Protein AF-A0A087TZX8-F1 (afdb_monomer_lite)

Sequence (81 aa):
MKNFFYCALCNHPSVDFTSHHQHMKLVHKMQTYVCRYCTYCTFNPNRLRIHVKQRHLQELERPHLQCSVCLVYVHDKDNLT

Secondary structure (DSSP, 8-state):
---PEEPTTT--EESSHHHHHHHHHHTS----EE-SSSS-EES-HHHHHHHHHHHH-TTSS------TTT-----SS----

pLDDT: mean 76.78, std 17.85, range [36.0, 96.0]

Organism: Stegodyphus mimosarum (NCBI:txid407821)

InterPro domains:
  IPR013087 Zinc finger C2H2-type [SM00355] (5-28)
  IPR013087 Zinc finger C2H2-type [SM00355] (33-56)

Structure (mmCIF, N/CA/C/O backbone):
data_AF-A0A087TZX8-F1
#
_entry.id   AF-A0A087TZX8-F1
#
loop_
_atom_site.group_PDB
_atom_site.id
_atom_site.type_symbol
_atom_site.label_atom_id
_atom_site.label_alt_id
_atom_site.label_comp_id
_atom_site.label_asym_id
_atom_site.label_entity_id
_atom_site.label_seq_id
_atom_site.pdbx_PDB_ins_code
_atom_site.Cartn_x
_atom_site.Cartn_y
_atom_site.Cartn_z
_atom_site.occupancy
_atom_site.B_iso_or_equiv
_atom_site.auth_seq_id
_atom_site.auth_comp_id
_atom_site.auth_asym_id
_atom_site.auth_atom_id
_atom_site.pdbx_PDB_model_num
ATOM 1 N N . MET A 1 1 ? -2.913 5.989 -30.650 1.00 54.47 1 MET A N 1
ATOM 2 C CA . MET A 1 1 ? -1.599 6.230 -30.011 1.00 54.47 1 MET A CA 1
ATOM 3 C C . MET A 1 1 ? -1.578 5.447 -28.709 1.00 54.47 1 MET A C 1
ATOM 5 O O . MET A 1 1 ? -2.510 5.599 -27.932 1.00 54.47 1 MET A O 1
ATOM 9 N N . LYS A 1 2 ? -0.612 4.543 -28.504 1.00 65.38 2 LYS A N 1
ATOM 10 C CA . LYS A 1 2 ? -0.463 3.848 -27.215 1.00 65.38 2 LYS A CA 1
ATOM 11 C C . LYS A 1 2 ? 0.211 4.816 -26.248 1.00 65.38 2 LYS A C 1
ATOM 13 O O . LYS A 1 2 ? 1.320 5.258 -26.530 1.00 65.38 2 LYS A O 1
ATOM 18 N N . ASN A 1 3 ? -0.479 5.179 -25.173 1.00 81.56 3 ASN A N 1
ATOM 19 C CA . ASN A 1 3 ? 0.066 6.062 -24.151 1.00 81.56 3 ASN A CA 1
ATOM 20 C C . ASN A 1 3 ? 0.765 5.195 -23.100 1.00 81.56 3 ASN A C 1
ATOM 22 O O . ASN A 1 3 ? 0.115 4.363 -22.472 1.00 81.56 3 ASN A O 1
ATOM 26 N N . PHE A 1 4 ? 2.081 5.343 -22.963 1.00 91.69 4 PHE A N 1
ATOM 27 C CA . PHE A 1 4 ? 2.872 4.597 -21.986 1.00 91.69 4 PHE A CA 1
ATOM 28 C C . PHE A 1 4 ? 2.991 5.385 -20.679 1.00 91.69 4 PHE A C 1
ATOM 30 O O . PHE A 1 4 ? 3.068 6.613 -20.685 1.00 91.69 4 PHE A O 1
ATOM 37 N N . PHE A 1 5 ? 3.057 4.670 -19.559 1.00 91.88 5 PHE A N 1
ATOM 38 C CA . PHE A 1 5 ? 3.434 5.229 -18.263 1.00 91.88 5 PHE A CA 1
ATOM 39 C C . PHE A 1 5 ? 4.948 5.107 -18.101 1.00 91.88 5 PHE A C 1
ATOM 41 O O . PHE A 1 5 ? 5.482 4.002 -18.169 1.00 91.88 5 PHE A O 1
ATOM 48 N N . TYR A 1 6 ? 5.640 6.223 -17.889 1.00 93.69 6 TYR A N 1
ATOM 49 C CA . TYR A 1 6 ? 7.088 6.232 -17.683 1.00 93.69 6 TYR A CA 1
ATOM 50 C C . TYR A 1 6 ? 7.412 6.397 -16.201 1.00 93.69 6 TYR A C 1
ATOM 52 O O . TYR A 1 6 ? 6.911 7.310 -15.544 1.00 93.69 6 TYR A O 1
ATOM 60 N N . CYS A 1 7 ? 8.271 5.521 -15.680 1.00 91.62 7 CYS A N 1
ATOM 61 C CA . CYS A 1 7 ? 8.749 5.622 -14.307 1.00 91.62 7 CYS A CA 1
ATOM 62 C C . CYS A 1 7 ? 9.627 6.869 -14.123 1.00 91.62 7 CYS A C 1
ATOM 64 O O . CYS A 1 7 ? 10.645 7.020 -14.792 1.00 91.62 7 CYS A O 1
ATOM 66 N N . ALA A 1 8 ? 9.307 7.724 -13.153 1.00 90.19 8 ALA A N 1
ATOM 67 C CA . ALA A 1 8 ? 10.083 8.937 -12.880 1.00 90.19 8 ALA A CA 1
ATOM 68 C C . ALA A 1 8 ? 11.499 8.673 -12.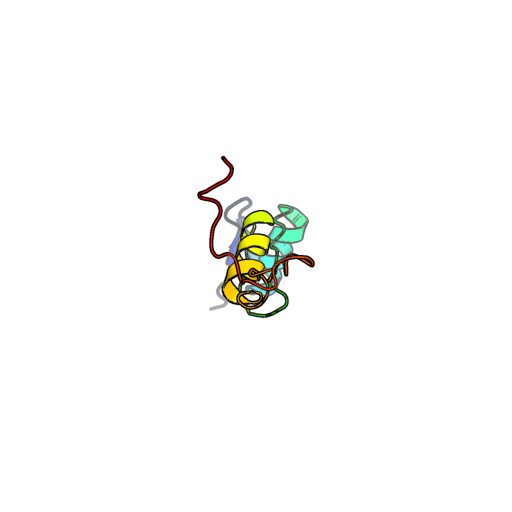319 1.00 90.19 8 ALA A C 1
ATOM 70 O O . ALA A 1 8 ? 12.338 9.567 -12.338 1.00 90.19 8 ALA A O 1
ATOM 71 N N . LEU A 1 9 ? 11.769 7.467 -11.804 1.00 91.50 9 LEU A N 1
ATOM 72 C CA . LEU A 1 9 ? 13.049 7.122 -11.169 1.00 91.50 9 LEU A CA 1
ATOM 73 C C . LEU A 1 9 ? 14.062 6.509 -12.143 1.00 91.50 9 LEU A C 1
ATOM 75 O O . LEU A 1 9 ? 15.264 6.641 -11.933 1.00 91.50 9 LEU A O 1
ATOM 79 N N . CYS A 1 10 ? 13.596 5.806 -13.178 1.00 94.12 10 CYS A N 1
ATOM 80 C CA . CYS A 1 10 ? 14.472 5.104 -14.125 1.00 94.12 10 CYS A CA 1
ATOM 81 C C . CYS A 1 10 ? 14.002 5.156 -15.587 1.00 94.12 10 CYS A C 1
ATOM 83 O O . CYS A 1 10 ? 14.584 4.497 -16.444 1.00 94.12 10 CYS A O 1
ATOM 85 N N . ASN A 1 11 ? 12.944 5.916 -15.880 1.00 94.69 11 ASN A N 1
ATOM 86 C CA . ASN A 1 11 ? 12.362 6.100 -17.210 1.00 94.69 11 ASN A CA 1
ATOM 87 C C . ASN A 1 11 ? 11.881 4.807 -17.900 1.00 94.69 11 ASN A C 1
ATOM 89 O O . ASN A 1 11 ? 11.690 4.778 -19.116 1.00 94.69 11 ASN A O 1
ATOM 93 N N . HIS A 1 12 ? 11.667 3.729 -17.135 1.00 94.31 12 HIS A N 1
ATOM 94 C CA . HIS A 1 12 ? 11.150 2.468 -17.660 1.00 94.31 12 HIS A CA 1
ATOM 95 C C . HIS A 1 12 ? 9.711 2.639 -18.185 1.00 94.31 12 HIS A C 1
ATOM 97 O O . HIS A 1 12 ? 8.866 3.160 -17.446 1.00 94.31 12 HIS A O 1
ATOM 103 N N . PRO A 1 13 ? 9.411 2.209 -19.427 1.00 96.00 13 PRO A N 1
ATOM 104 C CA . PRO A 1 13 ? 8.075 2.312 -19.998 1.00 96.00 13 PRO A CA 1
ATOM 105 C C . PRO A 1 13 ? 7.160 1.180 -19.516 1.00 96.00 13 PRO A C 1
ATOM 107 O O . PRO A 1 13 ? 7.573 0.036 -19.356 1.00 96.00 13 PRO A O 1
ATOM 110 N N . SER A 1 14 ? 5.881 1.488 -19.332 1.00 95.50 14 SER A N 1
ATOM 111 C CA . SER A 1 14 ? 4.828 0.546 -18.951 1.00 95.50 14 SER A CA 1
ATOM 112 C C . SER A 1 14 ? 3.596 0.733 -19.825 1.00 95.50 14 SER A C 1
ATOM 114 O O . SER A 1 14 ? 3.211 1.862 -20.129 1.00 95.50 14 SER A O 1
ATOM 116 N N . VAL A 1 15 ? 2.997 -0.378 -20.258 1.00 94.31 15 VAL A N 1
ATOM 117 C CA . VAL A 1 15 ? 1.853 -0.379 -21.188 1.00 94.31 15 VAL A CA 1
ATOM 118 C C . VAL A 1 15 ? 0.544 0.014 -20.509 1.00 94.31 15 VAL A C 1
ATOM 120 O O . VAL A 1 15 ? -0.366 0.489 -21.182 1.00 94.31 15 VAL A O 1
ATOM 123 N N . ASP A 1 16 ? 0.453 -0.170 -19.192 1.00 90.81 16 ASP A N 1
ATOM 124 C CA . ASP A 1 16 ? -0.699 0.188 -18.378 1.00 90.81 16 ASP A CA 1
ATOM 125 C C . ASP A 1 16 ? -0.289 0.538 -16.934 1.00 90.81 16 ASP A C 1
ATOM 127 O O . ASP A 1 16 ? 0.881 0.470 -16.538 1.00 90.81 16 ASP A O 1
ATOM 131 N N . PHE A 1 17 ? -1.272 0.953 -16.133 1.00 86.69 17 PHE A N 1
ATOM 132 C CA . PHE A 1 17 ? -1.057 1.287 -14.726 1.00 86.69 17 PHE A CA 1
ATOM 133 C C . PHE A 1 17 ? -0.618 0.067 -13.903 1.00 86.69 17 PHE A C 1
ATOM 135 O O . PHE A 1 17 ? 0.201 0.201 -12.995 1.00 86.69 17 PHE A O 1
ATOM 142 N N . THR A 1 18 ? -1.131 -1.124 -14.220 1.00 88.94 18 THR A N 1
ATOM 143 C CA . THR A 1 18 ? -0.829 -2.363 -13.493 1.00 88.94 18 THR A CA 1
ATOM 144 C C . THR A 1 18 ? 0.643 -2.738 -13.631 1.00 88.94 18 THR A C 1
ATOM 146 O O . THR A 1 18 ? 1.310 -2.972 -12.619 1.00 88.94 18 THR A O 1
ATOM 149 N N . SER A 1 19 ? 1.177 -2.722 -14.857 1.00 92.12 19 SER A N 1
ATOM 150 C CA . SER A 1 19 ? 2.586 -3.005 -15.122 1.00 92.12 19 SER A CA 1
ATOM 151 C C . SER A 1 19 ? 3.484 -1.944 -14.488 1.00 92.12 19 SER A C 1
ATOM 153 O O . SER A 1 19 ? 4.501 -2.287 -13.884 1.00 92.12 19 SER A O 1
ATOM 155 N N . HIS A 1 20 ? 3.074 -0.671 -14.532 1.00 92.12 20 HIS A N 1
ATOM 156 C CA . HIS A 1 20 ? 3.802 0.415 -13.876 1.00 92.12 20 HIS A CA 1
ATOM 157 C C . HIS A 1 20 ? 3.849 0.226 -12.353 1.00 92.12 20 HIS A C 1
ATOM 159 O O . HIS A 1 20 ? 4.912 0.291 -11.739 1.00 92.12 20 HIS A O 1
ATOM 165 N N . HIS A 1 21 ? 2.713 -0.070 -11.718 1.00 87.56 21 HIS A N 1
ATOM 166 C CA . HIS A 1 21 ? 2.635 -0.289 -10.271 1.00 87.56 21 HIS A CA 1
ATOM 167 C C . HIS A 1 21 ? 3.461 -1.502 -9.831 1.00 87.56 21 HIS A C 1
ATOM 169 O O . HIS A 1 21 ? 4.133 -1.464 -8.798 1.00 87.56 21 HIS A O 1
ATOM 175 N N . GLN A 1 22 ? 3.441 -2.579 -10.617 1.00 89.25 22 GLN A N 1
ATOM 176 C CA . GLN A 1 22 ? 4.270 -3.758 -10.376 1.00 89.25 22 GLN A CA 1
ATOM 177 C C . GLN A 1 22 ? 5.763 -3.444 -10.528 1.00 89.25 22 GLN A C 1
ATOM 179 O O . GLN A 1 22 ? 6.554 -3.861 -9.680 1.00 89.25 22 GLN A O 1
ATOM 184 N N . HIS A 1 23 ? 6.147 -2.661 -11.539 1.00 92.94 23 HIS A N 1
ATOM 185 C CA . HIS A 1 23 ? 7.512 -2.162 -11.700 1.00 92.94 23 HIS A CA 1
ATOM 186 C C . HIS A 1 23 ? 7.973 -1.381 -10.458 1.00 92.94 23 HIS A C 1
ATOM 188 O O . HIS A 1 23 ? 9.022 -1.695 -9.892 1.00 92.94 23 HIS A O 1
ATOM 194 N N . MET A 1 24 ? 7.159 -0.444 -9.956 1.00 89.75 24 MET A N 1
ATOM 195 C CA . MET A 1 24 ? 7.490 0.318 -8.744 1.00 89.75 24 MET A CA 1
ATOM 196 C C . MET A 1 24 ? 7.662 -0.589 -7.513 1.00 89.75 24 MET A C 1
ATOM 198 O O . MET A 1 24 ? 8.563 -0.371 -6.700 1.00 89.75 24 MET A O 1
ATOM 202 N N . LYS A 1 25 ? 6.841 -1.641 -7.384 1.00 87.19 25 LYS A N 1
ATOM 203 C CA . LYS A 1 25 ? 6.947 -2.626 -6.295 1.00 87.19 25 LYS A CA 1
ATOM 204 C C . LYS A 1 25 ? 8.214 -3.478 -6.377 1.00 87.19 25 LYS A C 1
ATOM 206 O O . LYS A 1 25 ? 8.861 -3.674 -5.354 1.00 87.19 25 LYS A O 1
ATOM 211 N N . LEU A 1 26 ? 8.552 -4.006 -7.555 1.00 89.31 26 LEU A N 1
ATOM 212 C CA . LEU A 1 26 ? 9.643 -4.975 -7.716 1.00 89.31 26 LEU A CA 1
ATOM 213 C C . LEU A 1 26 ? 11.013 -4.305 -7.853 1.00 89.31 26 LEU A C 1
ATOM 215 O O . LEU A 1 26 ? 11.968 -4.724 -7.204 1.00 89.31 26 LEU A O 1
ATOM 219 N N . VAL A 1 27 ? 11.103 -3.255 -8.671 1.00 91.75 27 VAL A N 1
ATOM 220 C CA . VAL A 1 27 ? 12.372 -2.584 -8.994 1.00 91.75 27 VAL A CA 1
ATOM 221 C C . VAL A 1 27 ? 12.716 -1.541 -7.938 1.00 91.75 27 VAL A C 1
ATOM 223 O O . VAL A 1 27 ? 13.835 -1.506 -7.434 1.00 91.75 27 VAL A O 1
ATOM 226 N N . HIS A 1 28 ? 11.737 -0.722 -7.551 1.00 88.19 28 HIS A N 1
ATOM 227 C CA . HIS A 1 28 ? 11.944 0.370 -6.596 1.00 88.19 28 HIS A CA 1
ATOM 228 C C . HIS A 1 28 ? 11.548 0.014 -5.160 1.00 88.19 28 HIS A C 1
ATOM 230 O O . HIS A 1 28 ? 11.614 0.871 -4.280 1.00 88.19 28 HIS A O 1
ATOM 236 N N . LYS A 1 29 ? 11.145 -1.241 -4.904 1.00 82.75 29 LYS A N 1
ATOM 237 C CA . LYS A 1 29 ? 10.715 -1.734 -3.583 1.00 82.75 29 LYS A CA 1
ATOM 238 C C . LYS A 1 29 ? 9.637 -0.848 -2.935 1.00 82.75 29 LYS A C 1
ATOM 240 O O . LYS A 1 29 ? 9.521 -0.819 -1.709 1.00 82.75 29 LYS A O 1
ATOM 245 N N . MET A 1 30 ? 8.833 -0.132 -3.736 1.00 81.19 30 MET A N 1
ATOM 246 C CA . MET A 1 30 ? 7.752 0.712 -3.226 1.00 81.19 30 MET A CA 1
ATOM 247 C C . MET A 1 30 ? 6.613 -0.171 -2.727 1.00 81.19 30 MET A C 1
ATOM 249 O O . MET A 1 30 ? 5.747 -0.609 -3.485 1.00 81.19 30 MET A O 1
ATOM 253 N N . GLN A 1 31 ? 6.613 -0.435 -1.424 1.00 74.00 31 GLN A N 1
ATOM 254 C CA . GLN A 1 31 ? 5.522 -1.140 -0.772 1.00 74.00 31 GLN A CA 1
ATOM 255 C C . GLN A 1 31 ? 4.353 -0.180 -0.547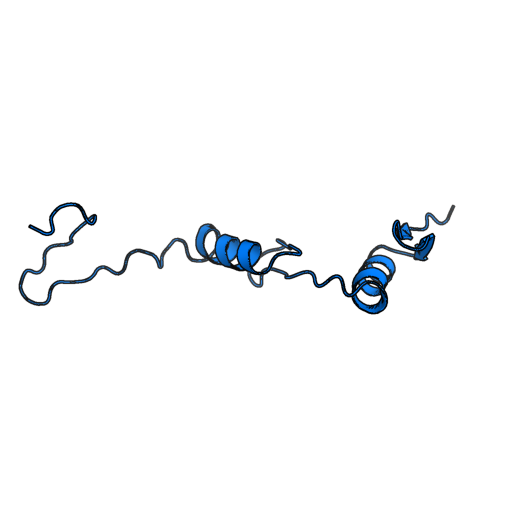 1.00 74.00 31 GLN A C 1
ATOM 257 O O . GLN A 1 31 ? 4.440 0.787 0.206 1.00 74.00 31 GLN A O 1
ATOM 262 N N . THR A 1 32 ? 3.240 -0.458 -1.219 1.00 82.81 32 THR A N 1
ATOM 263 C CA . THR A 1 32 ? 1.954 0.191 -0.959 1.00 82.81 32 THR A CA 1
ATOM 264 C C . THR A 1 32 ? 1.128 -0.696 -0.041 1.00 82.81 32 THR A C 1
ATOM 266 O O . THR A 1 32 ? 0.812 -1.830 -0.403 1.00 82.81 32 THR A O 1
ATOM 269 N N . TYR A 1 33 ? 0.742 -0.166 1.110 1.00 83.19 33 TYR A N 1
ATOM 270 C CA . TYR A 1 33 ? -0.181 -0.779 2.049 1.00 83.19 33 TYR A CA 1
ATOM 271 C C . TYR A 1 33 ? -1.612 -0.406 1.662 1.00 83.19 33 TYR A C 1
ATOM 273 O O . TYR A 1 33 ? -1.935 0.775 1.524 1.00 83.19 33 TYR A O 1
ATOM 281 N N . VAL A 1 34 ? -2.467 -1.409 1.478 1.00 85.19 34 VAL A N 1
ATOM 282 C CA . VAL A 1 34 ? -3.864 -1.233 1.062 1.00 85.19 34 VAL A CA 1
ATOM 283 C C . VAL A 1 34 ? -4.778 -1.568 2.232 1.00 85.19 34 VAL A C 1
ATOM 285 O O . VAL A 1 34 ? -4.537 -2.528 2.965 1.00 85.19 34 VAL A O 1
ATOM 288 N N . CYS A 1 35 ? -5.815 -0.762 2.433 1.00 89.19 35 CYS A N 1
ATOM 289 C CA . CYS A 1 35 ? -6.842 -1.052 3.415 1.00 89.19 35 CYS A CA 1
ATOM 290 C C . CYS A 1 35 ? -7.640 -2.288 3.013 1.00 89.19 35 CYS A C 1
ATOM 292 O O . CYS A 1 35 ? -8.059 -2.428 1.872 1.00 89.19 35 CYS A O 1
ATOM 294 N N . ARG A 1 36 ? -7.899 -3.175 3.977 1.00 89.44 36 ARG A N 1
ATOM 295 C CA . ARG A 1 36 ? -8.727 -4.366 3.746 1.00 89.44 36 ARG A CA 1
ATOM 296 C C . ARG A 1 36 ? -10.229 -4.074 3.652 1.00 89.44 36 ARG A C 1
ATOM 298 O O . ARG A 1 36 ? -10.981 -4.953 3.262 1.00 89.44 36 ARG A O 1
ATOM 305 N N . TYR A 1 37 ? -10.659 -2.879 4.057 1.00 87.06 37 TYR A N 1
ATOM 306 C CA . TYR A 1 37 ? -12.073 -2.509 4.186 1.00 87.06 37 TYR A CA 1
ATOM 307 C C . TYR A 1 37 ? -12.547 -1.515 3.119 1.00 87.06 37 TYR A C 1
ATOM 309 O O . TYR A 1 37 ? -13.746 -1.351 2.923 1.00 87.06 37 TYR A O 1
ATOM 317 N N . CYS A 1 38 ? -11.630 -0.824 2.439 1.00 88.69 38 CYS A N 1
ATOM 318 C CA . CYS A 1 38 ? -11.961 0.119 1.374 1.00 88.69 38 CYS A CA 1
ATOM 319 C C . CYS A 1 38 ? -10.784 0.301 0.406 1.00 88.69 38 CYS A C 1
ATOM 321 O O . CYS A 1 38 ? -9.716 -0.276 0.585 1.00 88.69 38 CYS A O 1
ATOM 323 N N . THR A 1 39 ? -10.953 1.156 -0.600 1.00 86.31 39 THR A N 1
ATOM 324 C CA . THR A 1 39 ? -9.957 1.410 -1.653 1.00 86.31 39 THR A CA 1
ATOM 325 C C . THR A 1 39 ? -8.790 2.313 -1.226 1.00 86.31 39 THR A C 1
ATOM 327 O O . THR A 1 39 ? -7.963 2.682 -2.058 1.00 86.31 39 THR A O 1
ATOM 330 N N . TYR A 1 40 ? -8.680 2.678 0.058 1.00 86.69 40 TYR A N 1
ATOM 331 C CA . TYR A 1 40 ? -7.579 3.508 0.551 1.00 86.69 40 TYR A CA 1
ATOM 332 C C . TYR A 1 40 ? -6.239 2.762 0.487 1.00 86.69 40 TYR A C 1
ATOM 334 O O . TYR A 1 40 ? -6.106 1.654 1.008 1.00 86.69 40 TYR A O 1
ATOM 342 N N . CYS A 1 41 ? -5.211 3.400 -0.075 1.00 84.81 41 CYS A N 1
ATOM 343 C CA . CYS A 1 41 ? -3.844 2.886 -0.097 1.00 84.81 41 CYS A CA 1
ATOM 344 C C . CYS A 1 41 ? -2.829 3.962 0.305 1.00 84.81 41 CYS A C 1
ATOM 346 O O . CYS A 1 41 ? -3.021 5.152 0.057 1.00 84.81 41 CYS A O 1
ATOM 348 N N . THR A 1 42 ? -1.718 3.553 0.912 1.00 86.50 42 THR A N 1
ATOM 349 C CA . THR A 1 42 ? -0.648 4.460 1.339 1.00 86.50 42 THR A CA 1
ATOM 350 C C . THR A 1 42 ? 0.705 3.754 1.353 1.00 86.50 42 THR A C 1
ATOM 352 O O . THR A 1 42 ? 0.778 2.544 1.525 1.00 86.50 42 THR A O 1
ATOM 355 N N . PHE A 1 43 ? 1.799 4.495 1.197 1.00 83.38 43 PHE A N 1
ATOM 356 C CA . PHE A 1 43 ? 3.158 3.962 1.359 1.00 83.38 43 PHE A CA 1
ATOM 357 C C . PHE A 1 43 ? 3.586 3.867 2.834 1.00 83.38 43 PHE A C 1
ATOM 359 O O . PHE A 1 43 ? 4.612 3.271 3.143 1.00 83.38 43 PHE A O 1
ATOM 366 N N . ASN A 1 44 ? 2.821 4.465 3.757 1.00 84.81 44 ASN A N 1
ATOM 367 C CA . ASN A 1 44 ? 3.166 4.508 5.173 1.00 84.81 44 ASN A CA 1
ATOM 368 C C . ASN A 1 44 ? 2.267 3.554 5.985 1.00 84.81 44 ASN A C 1
ATOM 370 O O . ASN A 1 44 ? 1.068 3.822 6.121 1.00 84.81 44 ASN A O 1
ATOM 374 N N . PRO A 1 45 ? 2.820 2.492 6.597 1.00 85.75 45 PRO A N 1
ATOM 375 C CA . PRO A 1 45 ? 2.027 1.531 7.363 1.00 85.75 45 PRO A CA 1
ATOM 376 C C . PRO A 1 45 ? 1.325 2.178 8.566 1.00 85.75 45 PRO A C 1
ATOM 378 O O . PRO A 1 45 ? 0.199 1.804 8.897 1.00 85.75 45 PRO A O 1
ATOM 381 N N . ASN A 1 46 ? 1.927 3.204 9.183 1.00 89.25 46 ASN A N 1
ATOM 382 C CA . ASN A 1 46 ? 1.306 3.917 10.300 1.00 89.25 46 ASN A CA 1
ATOM 383 C C . ASN A 1 46 ? 0.062 4.699 9.852 1.00 89.25 46 ASN A C 1
ATOM 385 O O . ASN A 1 46 ? -0.956 4.704 10.544 1.00 89.25 46 ASN A O 1
ATOM 389 N N . ARG A 1 47 ? 0.104 5.299 8.654 1.00 90.88 47 ARG A N 1
ATOM 390 C CA . ARG A 1 47 ? -1.071 5.969 8.075 1.00 90.88 47 ARG A CA 1
ATOM 391 C C . ARG A 1 47 ? -2.186 4.978 7.777 1.00 90.88 47 ARG A C 1
ATOM 393 O O . ARG A 1 47 ? -3.341 5.299 8.036 1.00 90.88 47 ARG A O 1
ATOM 400 N N . LEU A 1 48 ? -1.857 3.771 7.309 1.00 92.50 48 LEU A N 1
ATOM 401 C CA . LEU A 1 48 ? -2.872 2.740 7.113 1.00 92.50 48 LEU A CA 1
ATOM 402 C C . LEU A 1 48 ? -3.508 2.319 8.446 1.00 92.50 48 LEU A C 1
ATOM 404 O O . LEU A 1 48 ? -4.728 2.202 8.532 1.00 92.50 48 LEU A O 1
ATOM 408 N N . ARG A 1 49 ? -2.702 2.136 9.499 1.00 90.00 49 ARG A N 1
ATOM 409 C CA . ARG A 1 49 ? -3.199 1.775 10.834 1.00 90.00 49 ARG A CA 1
ATOM 410 C C . ARG A 1 49 ? -4.162 2.826 11.389 1.00 90.00 49 ARG A C 1
ATOM 412 O O . ARG A 1 49 ? -5.235 2.468 11.867 1.00 90.00 49 ARG A O 1
ATOM 419 N N . ILE A 1 50 ? -3.795 4.105 11.299 1.00 91.00 50 ILE A N 1
ATOM 420 C CA . ILE A 1 50 ? -4.645 5.223 11.738 1.00 91.00 50 ILE A CA 1
ATOM 421 C C . ILE A 1 50 ? -5.925 5.288 10.901 1.00 91.00 50 ILE A C 1
ATOM 423 O O . ILE A 1 50 ? -7.009 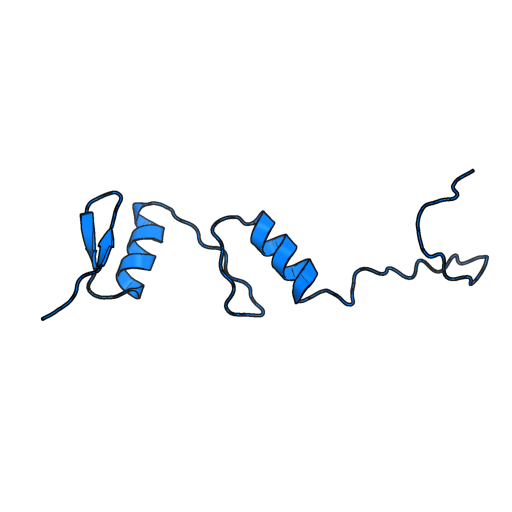5.393 11.466 1.00 91.00 50 ILE A O 1
ATOM 427 N N . HIS A 1 51 ? -5.817 5.157 9.575 1.00 93.00 51 HIS A N 1
ATOM 428 C CA . HIS A 1 51 ? -6.974 5.106 8.683 1.00 93.00 51 HIS A CA 1
ATOM 429 C C . HIS A 1 51 ? -7.959 4.005 9.100 1.00 93.00 51 HIS A C 1
ATOM 431 O O . HIS A 1 51 ? -9.148 4.275 9.241 1.00 93.00 51 HIS A O 1
ATOM 437 N N . VAL A 1 52 ? -7.466 2.783 9.344 1.00 90.44 52 VAL A N 1
ATOM 438 C CA . VAL A 1 52 ? -8.307 1.660 9.781 1.00 90.44 52 VAL A CA 1
ATOM 439 C C . VAL A 1 52 ? -8.990 1.962 11.109 1.00 90.44 52 VAL A C 1
ATOM 441 O O . VAL A 1 52 ? -10.199 1.778 11.211 1.00 90.44 52 VAL A O 1
ATOM 444 N N . LYS A 1 53 ? -8.256 2.494 12.092 1.00 87.44 53 LYS A N 1
ATOM 445 C CA . LYS A 1 53 ? -8.835 2.888 13.381 1.00 87.44 53 LYS A CA 1
ATOM 446 C C . LYS A 1 53 ? -9.958 3.914 13.235 1.00 87.44 53 LYS A C 1
ATOM 448 O O . LYS A 1 53 ? -11.057 3.695 13.722 1.00 87.44 53 LYS A O 1
ATOM 453 N N . GLN A 1 54 ? -9.691 5.011 12.533 1.00 86.19 54 GLN A N 1
ATOM 454 C CA . GLN A 1 54 ? -10.606 6.151 12.466 1.00 86.19 54 GLN A CA 1
ATOM 455 C C . GLN A 1 54 ? -11.818 5.914 11.566 1.00 86.19 54 GLN A C 1
ATOM 457 O O . GLN A 1 54 ? -12.877 6.476 11.820 1.00 86.19 54 GLN A O 1
ATOM 462 N N . ARG A 1 55 ? -11.657 5.149 10.481 1.00 86.56 55 ARG A N 1
ATOM 463 C CA . ARG A 1 55 ? -12.693 4.998 9.448 1.00 86.56 55 ARG A CA 1
ATOM 464 C C . ARG A 1 55 ? -13.438 3.672 9.509 1.00 86.56 55 ARG A C 1
ATOM 466 O O . ARG A 1 55 ? -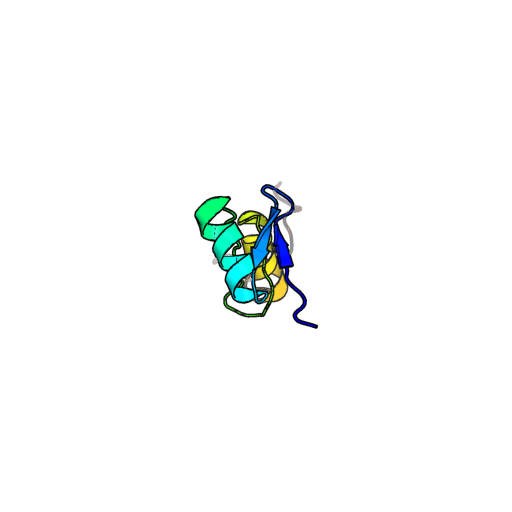14.553 3.619 9.013 1.00 86.56 55 ARG A O 1
ATOM 473 N N . HIS A 1 56 ? -12.839 2.635 10.100 1.00 87.44 56 HIS A N 1
ATOM 474 C CA . HIS A 1 56 ? -13.396 1.275 10.100 1.00 87.44 56 HIS A CA 1
ATOM 475 C C . HIS A 1 56 ? -13.549 0.664 11.497 1.00 87.44 56 HIS A C 1
ATOM 477 O O . HIS A 1 56 ? -14.203 -0.362 11.625 1.00 87.44 56 HIS A O 1
ATOM 483 N N . LEU A 1 57 ? -12.959 1.262 12.541 1.00 78.88 57 LEU A N 1
ATOM 484 C CA . LEU A 1 57 ? -13.051 0.788 13.933 1.00 78.88 57 LEU A CA 1
ATOM 485 C C . LEU A 1 57 ? -13.630 1.853 14.880 1.00 78.88 57 LEU A C 1
ATOM 487 O O . LEU A 1 57 ? -13.400 1.786 16.086 1.00 78.88 57 LEU A O 1
ATOM 491 N N . GLN A 1 58 ? -14.372 2.833 14.351 1.00 63.31 58 GLN A N 1
ATOM 492 C CA . GLN A 1 58 ? -14.877 3.987 15.109 1.00 63.31 58 GLN A CA 1
ATOM 493 C C . GLN A 1 58 ? -15.791 3.594 16.293 1.00 63.31 58 GLN A C 1
ATOM 495 O O . GLN A 1 58 ? -15.935 4.372 17.229 1.00 63.31 58 GLN A O 1
ATOM 500 N N . GLU A 1 59 ? -16.324 2.369 16.311 1.00 55.00 59 GLU A N 1
ATOM 501 C CA . GLU A 1 59 ? -17.153 1.836 17.405 1.00 55.00 59 GLU A CA 1
ATOM 502 C C . GLU A 1 59 ? -16.370 1.098 18.511 1.00 55.00 59 GLU A C 1
ATOM 504 O O . GLU A 1 59 ? -16.957 0.708 19.515 1.00 55.00 59 GLU A O 1
ATOM 509 N N . LEU A 1 60 ? -15.050 0.902 18.378 1.00 53.34 60 LEU A N 1
ATOM 510 C CA . LEU A 1 60 ? -14.262 0.088 19.323 1.00 53.34 60 LEU A CA 1
ATOM 511 C C . LEU A 1 60 ? -13.394 0.893 20.303 1.00 53.34 60 LEU A C 1
ATOM 513 O O . LEU A 1 60 ? -12.765 0.303 21.179 1.00 53.34 60 LEU A O 1
ATOM 517 N N . GLU A 1 61 ? -13.353 2.226 20.205 1.00 48.62 61 GLU A N 1
ATOM 518 C CA . GLU A 1 61 ? -12.552 3.079 21.104 1.00 48.62 61 GLU A CA 1
ATOM 519 C C . GLU A 1 61 ? -13.381 3.790 22.182 1.00 48.62 61 GLU A C 1
ATOM 521 O O . GLU A 1 61 ? -13.088 4.913 22.587 1.00 48.62 61 GLU A O 1
ATOM 526 N N . ARG A 1 62 ? -14.369 3.092 22.744 1.00 49.28 62 ARG A N 1
ATOM 527 C CA . ARG A 1 62 ? -14.694 3.277 24.160 1.00 49.28 62 ARG A CA 1
ATOM 528 C C . ARG A 1 62 ? -14.679 1.915 24.835 1.00 49.28 62 ARG A C 1
ATOM 530 O O . ARG A 1 62 ? -15.708 1.245 24.842 1.00 49.28 62 ARG A O 1
ATOM 537 N N . PRO A 1 63 ? -13.548 1.476 25.425 1.00 51.75 63 PRO A N 1
ATOM 538 C CA . PRO A 1 63 ? -13.666 0.511 26.497 1.00 51.75 63 PRO A CA 1
ATOM 539 C C . PRO A 1 63 ? -14.515 1.206 27.562 1.00 51.75 63 PRO A C 1
ATOM 541 O O . PRO A 1 63 ? -14.042 2.094 28.270 1.00 51.75 63 PRO A O 1
ATOM 544 N N . HIS A 1 64 ? -15.799 0.855 27.622 1.00 50.25 64 HIS A N 1
ATOM 545 C CA . HIS A 1 64 ? -16.615 1.055 28.806 1.00 50.25 64 HIS A CA 1
ATOM 546 C C . HIS A 1 64 ? -15.946 0.215 29.896 1.00 50.25 64 HIS A C 1
ATOM 548 O O . HIS A 1 64 ? -16.305 -0.936 30.127 1.00 50.25 64 HIS A O 1
ATOM 554 N N . LEU A 1 65 ? -14.883 0.758 30.491 1.00 52.47 65 LEU A N 1
ATOM 555 C CA . LEU A 1 65 ? -14.240 0.214 31.672 1.00 52.47 65 LEU A CA 1
ATOM 556 C C . LEU A 1 65 ? -15.259 0.370 32.793 1.00 52.47 65 LEU A C 1
ATOM 558 O O . LEU A 1 65 ? -15.337 1.396 33.463 1.00 52.47 65 LEU A O 1
ATOM 562 N N . GLN A 1 66 ? -16.108 -0.641 32.924 1.00 44.03 66 GLN A N 1
ATOM 563 C CA . GLN A 1 66 ? -17.027 -0.771 34.032 1.00 44.03 66 GLN A CA 1
ATOM 564 C C . GLN A 1 66 ? -16.174 -1.017 35.275 1.00 44.03 66 GLN A C 1
ATOM 566 O O . GLN A 1 66 ? -15.598 -2.091 35.446 1.00 44.03 66 GLN A O 1
ATOM 571 N N . CYS A 1 67 ? -16.063 -0.009 36.139 1.00 48.12 67 CYS A N 1
ATOM 572 C CA . CYS A 1 67 ? -15.572 -0.227 37.490 1.00 48.12 67 CYS A CA 1
ATOM 573 C C . CYS A 1 67 ? -16.488 -1.269 38.147 1.00 48.12 67 CYS A C 1
ATOM 575 O O . CYS A 1 67 ? -17.685 -1.020 38.318 1.00 48.12 67 CYS A O 1
ATOM 577 N N . SER A 1 68 ? -15.937 -2.429 38.509 1.00 55.91 68 SER A N 1
ATOM 578 C CA . SER A 1 68 ? -16.677 -3.540 39.123 1.00 55.91 68 SER A CA 1
ATOM 579 C C . SER A 1 68 ? -17.247 -3.207 40.506 1.00 55.91 68 SER A C 1
ATOM 581 O O . SER A 1 68 ? -17.990 -4.006 41.064 1.00 55.91 68 SER A O 1
ATOM 583 N N . VAL A 1 69 ? -16.901 -2.040 41.055 1.00 57.97 69 VAL A N 1
ATOM 584 C CA . VAL A 1 69 ? -17.349 -1.565 42.368 1.00 57.97 69 VAL A CA 1
ATOM 585 C C . VAL A 1 69 ? -18.442 -0.498 42.248 1.00 57.97 69 VAL A C 1
ATOM 587 O O . VAL A 1 69 ? -19.354 -0.482 43.066 1.00 57.97 69 VAL A O 1
ATOM 590 N N . CYS A 1 70 ? -18.395 0.372 41.232 1.00 55.84 70 CYS A N 1
ATOM 591 C CA . CYS A 1 70 ? -19.213 1.592 41.230 1.00 55.84 70 CYS A CA 1
ATOM 592 C C . CYS A 1 70 ? -20.287 1.662 40.129 1.00 55.84 70 CYS A C 1
ATOM 594 O O . CYS A 1 70 ? -21.150 2.524 40.218 1.00 55.84 70 CYS A O 1
ATOM 596 N N . LEU A 1 71 ? -20.266 0.798 39.100 1.00 51.69 71 LEU A N 1
ATOM 597 C CA . LEU A 1 71 ? -21.247 0.779 37.987 1.00 51.69 71 LEU A CA 1
ATOM 598 C C . LEU A 1 71 ? -21.489 2.126 37.261 1.00 51.69 71 LEU A C 1
ATOM 600 O O . LEU A 1 71 ? -22.452 2.251 36.507 1.00 51.69 71 LEU A O 1
ATOM 604 N N . VAL A 1 72 ? -20.621 3.127 37.428 1.00 49.81 72 VAL A N 1
ATOM 605 C CA . VAL A 1 72 ? -20.737 4.419 36.734 1.00 49.81 72 VAL A CA 1
ATOM 606 C C . VAL A 1 72 ? -19.823 4.449 35.511 1.00 49.81 72 VAL A C 1
ATOM 608 O O . VAL A 1 72 ? -18.668 4.021 35.575 1.00 49.81 72 VAL A O 1
ATOM 611 N N . TYR A 1 73 ? -20.337 4.973 34.398 1.00 50.88 73 TYR A N 1
ATOM 612 C CA . TYR A 1 73 ? -19.568 5.210 33.179 1.00 50.88 73 TYR A CA 1
ATOM 613 C C . TYR A 1 73 ? -1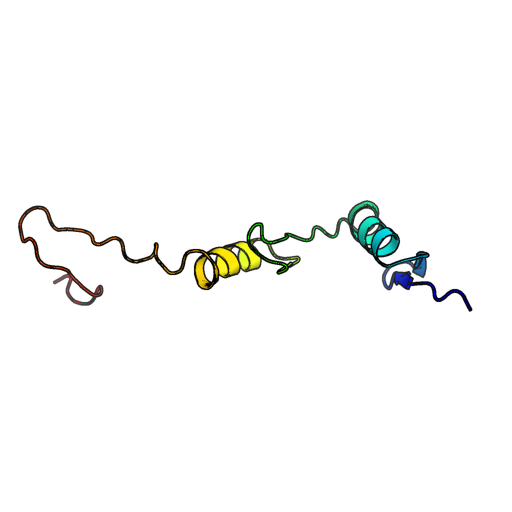8.698 6.457 33.351 1.00 50.88 73 TYR A C 1
ATOM 615 O O . TYR A 1 73 ? -19.216 7.566 33.456 1.00 50.88 73 TYR A O 1
ATOM 623 N N . VAL A 1 74 ? -17.377 6.282 33.375 1.00 56.09 74 VAL A N 1
ATOM 624 C CA . VAL A 1 74 ? -16.436 7.404 33.467 1.00 56.09 74 VAL A CA 1
ATOM 625 C C . VAL A 1 74 ? -16.074 7.854 32.052 1.00 56.09 74 VAL A C 1
ATOM 627 O O . VAL A 1 74 ? -15.536 7.079 31.259 1.00 56.09 74 VAL A O 1
ATOM 630 N N . HIS A 1 75 ? -16.403 9.099 31.716 1.00 47.81 75 HIS A N 1
ATOM 631 C CA . HIS A 1 75 ? -15.923 9.758 30.509 1.00 47.81 75 HIS A CA 1
ATOM 632 C C . HIS A 1 75 ? -14.756 10.659 30.891 1.00 47.81 75 HIS A C 1
ATOM 634 O O . HIS A 1 75 ? -14.949 11.668 31.555 1.00 47.81 75 HIS A O 1
ATOM 640 N N . ASP A 1 76 ? -13.579 10.292 30.402 1.00 45.84 76 ASP A N 1
ATOM 641 C CA . ASP A 1 76 ? -12.379 11.121 30.396 1.00 45.84 76 ASP A CA 1
ATOM 642 C C . ASP A 1 76 ? -11.554 11.185 31.693 1.00 45.84 76 ASP A C 1
ATOM 644 O O . ASP A 1 76 ? -11.994 10.881 32.800 1.00 45.84 76 ASP A O 1
ATOM 648 N N . LYS A 1 77 ? -10.270 11.459 31.486 1.00 53.72 77 LYS A N 1
ATOM 649 C CA . LYS A 1 77 ? -9.133 11.125 32.338 1.00 53.72 77 LYS A CA 1
ATOM 650 C C . LYS A 1 77 ? -8.697 12.354 33.138 1.00 53.72 77 LYS A C 1
ATOM 652 O O . LYS A 1 77 ? -7.505 12.629 33.214 1.00 53.72 77 LYS A O 1
ATOM 657 N N . ASP A 1 78 ? -9.658 13.068 33.719 1.00 52.03 78 ASP A N 1
ATOM 658 C CA . ASP A 1 78 ? -9.430 14.378 34.348 1.00 52.03 78 ASP A CA 1
ATOM 659 C C . ASP A 1 78 ? -9.722 14.436 35.854 1.00 52.03 78 ASP A C 1
ATOM 661 O O . ASP A 1 78 ? -9.899 15.511 36.407 1.00 52.03 78 ASP A O 1
ATOM 665 N N . ASN A 1 79 ? -9.726 13.308 36.568 1.00 47.69 79 ASN A N 1
ATOM 666 C CA . ASN A 1 79 ? -9.570 13.337 38.028 1.00 47.69 79 ASN A CA 1
ATOM 667 C C . ASN A 1 79 ? -8.983 12.020 38.535 1.00 47.69 79 ASN A C 1
ATOM 669 O O . ASN A 1 79 ? -9.694 11.134 39.005 1.00 47.69 79 ASN A O 1
ATOM 673 N N . LEU A 1 80 ? -7.661 11.897 38.416 1.00 49.09 80 LEU A N 1
ATOM 674 C CA . LEU A 1 80 ? -6.888 11.073 39.336 1.00 49.09 80 LEU A CA 1
ATOM 675 C C . LEU A 1 80 ? -6.235 12.033 40.344 1.00 49.09 80 LEU A C 1
ATOM 677 O O . LEU A 1 80 ? -5.117 12.498 40.126 1.00 49.09 80 LEU A O 1
ATOM 681 N N . THR A 1 81 ? -6.982 12.387 41.388 1.00 36.00 81 THR A N 1
ATOM 682 C CA . THR A 1 81 ? -6.432 12.855 42.668 1.00 36.00 81 THR A CA 1
ATOM 683 C 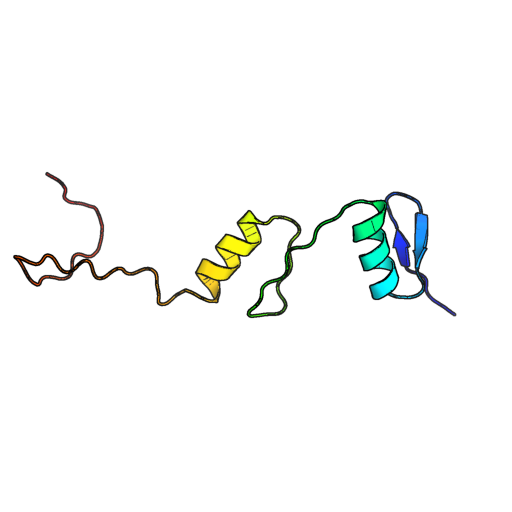C . THR A 1 81 ? -6.444 11.713 43.667 1.00 36.00 81 THR A C 1
ATOM 685 O O . THR A 1 81 ? -7.379 10.881 43.606 1.00 36.00 81 THR A O 1
#

Foldseek 3Di:
DQDWDADPPPRDTHSDPVRVVVCCCPVVVQDWDAAPPDRDIDSDVVVNVVCCCVPPVVPPPDPQPQPPPPRDRDDDDPDPD

Radius of gyration: 22.6 Å; chains: 1; bounding box: 36×19×73 Å